Protein AF-A0A355GAD1-F1 (afdb_monomer_lite)

Structure (mmCIF, N/CA/C/O backbone):
data_AF-A0A355GAD1-F1
#
_entry.id   AF-A0A355GAD1-F1
#
loop_
_atom_site.group_PDB
_atom_site.id
_atom_site.type_symbol
_atom_site.label_atom_id
_atom_site.label_alt_id
_atom_site.label_comp_id
_atom_site.label_asym_id
_atom_site.label_entity_id
_atom_site.label_seq_id
_atom_site.pdbx_PDB_ins_code
_atom_site.Cartn_x
_atom_site.Cartn_y
_atom_site.Cartn_z
_atom_site.occupancy
_atom_site.B_iso_or_equiv
_atom_site.auth_seq_id
_atom_site.auth_comp_id
_atom_site.auth_asym_id
_atom_site.auth_atom_id
_atom_site.pdbx_PDB_model_num
ATOM 1 N N . MET A 1 1 ? -33.604 16.956 57.411 1.00 44.72 1 MET A N 1
ATOM 2 C CA . MET A 1 1 ? -32.843 17.230 56.175 1.00 44.72 1 MET A CA 1
ATOM 3 C C . MET A 1 1 ? -32.649 15.901 55.466 1.00 44.72 1 MET A C 1
ATOM 5 O O . MET A 1 1 ? -32.017 15.028 56.043 1.00 44.72 1 MET A O 1
ATOM 9 N N . LEU A 1 2 ? -33.277 15.701 54.307 1.00 51.72 2 LEU A N 1
ATOM 10 C CA . LEU A 1 2 ? -33.124 14.485 53.503 1.00 51.72 2 LEU A CA 1
ATOM 11 C C . LEU A 1 2 ? -32.006 14.741 52.489 1.00 51.72 2 LEU A C 1
ATOM 13 O O . LEU A 1 2 ? -32.125 15.642 51.665 1.00 51.72 2 LEU A O 1
ATOM 17 N N . LEU A 1 3 ? -30.910 13.992 52.594 1.00 48.28 3 LEU A N 1
ATOM 18 C CA . LEU A 1 3 ? -29.835 13.985 51.606 1.00 48.28 3 LEU A CA 1
ATOM 19 C C . LEU A 1 3 ? -30.277 13.104 50.434 1.00 48.28 3 LEU A C 1
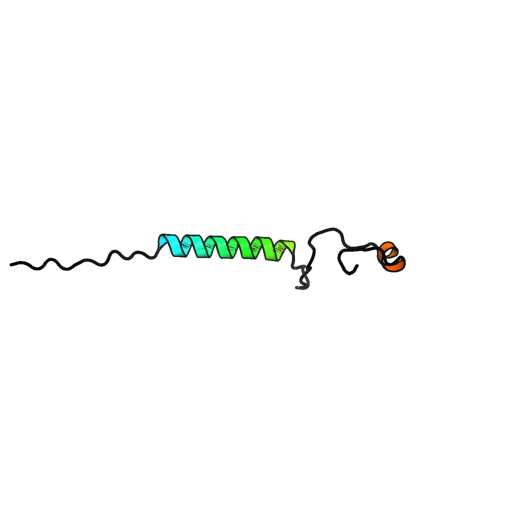ATOM 21 O O . LEU A 1 3 ? -30.362 11.886 50.568 1.00 48.28 3 LEU A O 1
ATOM 25 N N . THR A 1 4 ? -30.582 13.713 49.293 1.00 58.00 4 THR A N 1
ATOM 26 C CA . THR A 1 4 ? -30.701 12.998 48.018 1.00 58.00 4 THR A CA 1
ATOM 27 C C . THR A 1 4 ? -29.329 12.458 47.612 1.00 58.00 4 THR A C 1
ATOM 29 O O . THR A 1 4 ? -28.376 13.242 47.572 1.00 58.00 4 THR A O 1
ATOM 32 N N . PRO A 1 5 ? -29.190 11.160 47.291 1.00 62.56 5 PRO A N 1
ATOM 33 C CA . PRO A 1 5 ? -27.951 10.655 46.726 1.00 62.56 5 PRO A CA 1
ATOM 34 C C . PRO A 1 5 ? -27.781 11.208 45.308 1.00 62.56 5 PRO A C 1
ATOM 36 O O . PRO A 1 5 ? -28.707 11.184 44.495 1.00 62.56 5 PRO A O 1
ATOM 39 N N . LEU A 1 6 ? -26.583 11.717 45.027 1.00 58.62 6 LEU A N 1
ATOM 40 C CA . LEU A 1 6 ? -26.162 12.110 43.691 1.00 58.62 6 LEU A CA 1
ATOM 41 C C . LEU A 1 6 ? -26.046 10.829 42.856 1.00 58.62 6 LEU A C 1
ATOM 43 O O . LEU A 1 6 ? -25.119 10.043 43.038 1.00 58.62 6 LEU A O 1
ATOM 47 N N . SER A 1 7 ? -27.031 10.575 41.998 1.00 65.50 7 SER A N 1
ATOM 48 C CA . SER A 1 7 ? -26.967 9.456 41.062 1.00 65.50 7 SER A CA 1
ATOM 49 C C . SER A 1 7 ? -25.897 9.771 40.017 1.00 65.50 7 SER A C 1
ATOM 51 O O . SER A 1 7 ? -25.986 10.788 39.326 1.00 65.50 7 SER A O 1
ATOM 53 N N . ALA A 1 8 ? -24.858 8.938 39.941 1.00 59.53 8 ALA A N 1
ATOM 54 C CA . ALA A 1 8 ? -23.857 9.037 38.893 1.00 59.53 8 ALA A CA 1
ATOM 55 C C . ALA A 1 8 ? -24.530 8.689 37.560 1.00 59.53 8 ALA A C 1
ATOM 57 O O . ALA A 1 8 ? -24.889 7.537 37.320 1.00 59.53 8 ALA A O 1
ATOM 58 N N . VAL A 1 9 ? -24.717 9.691 36.701 1.00 59.41 9 VAL A N 1
ATOM 59 C CA . VAL A 1 9 ? -24.986 9.449 35.283 1.00 59.41 9 VAL A CA 1
ATOM 60 C C . VAL A 1 9 ? -23.795 8.660 34.753 1.00 59.41 9 VAL A C 1
ATOM 62 O O . VAL A 1 9 ? -22.675 9.168 34.732 1.00 59.41 9 VAL A O 1
ATOM 65 N N . SER A 1 10 ? -24.024 7.401 34.382 1.00 60.00 10 SER A N 1
ATOM 66 C CA . SER A 1 10 ? -23.034 6.634 33.635 1.00 60.00 10 SER A CA 1
ATOM 67 C C . SER A 1 10 ? -22.875 7.313 32.277 1.00 60.00 10 SER A C 1
ATOM 69 O O . SER A 1 10 ? -23.812 7.353 31.481 1.00 60.00 10 SER A O 1
ATOM 71 N N . ALA A 1 11 ? -21.729 7.956 32.077 1.00 58.19 11 ALA A N 1
ATOM 72 C CA . ALA A 1 11 ? -21.485 8.849 30.953 1.00 58.19 11 ALA A CA 1
ATOM 73 C C . ALA A 1 11 ? -20.846 8.155 29.733 1.00 58.19 11 ALA A C 1
ATOM 75 O O . ALA A 1 11 ? -20.472 8.855 28.800 1.00 58.19 11 ALA A O 1
ATOM 76 N N . ASP A 1 12 ? -20.713 6.822 29.709 1.00 59.38 12 ASP A N 1
ATOM 77 C CA . ASP A 1 12 ? -19.604 6.217 28.944 1.00 59.38 12 ASP A CA 1
ATOM 78 C C . ASP A 1 12 ? -19.955 5.205 27.836 1.00 59.38 12 ASP A C 1
ATOM 80 O O . ASP A 1 12 ? -19.071 4.776 27.099 1.00 59.38 12 ASP A O 1
ATOM 84 N N . GLU A 1 13 ? -21.221 4.835 27.638 1.00 58.59 13 GLU A N 1
ATOM 85 C CA . GLU A 1 13 ? -21.564 3.760 26.685 1.00 58.59 13 GLU A CA 1
ATOM 86 C C . GLU A 1 13 ? -21.610 4.188 25.195 1.00 58.59 13 GLU A C 1
ATOM 88 O O . GLU A 1 13 ? -20.944 3.557 24.371 1.00 58.59 13 GLU A O 1
ATOM 93 N N . PRO A 1 14 ? -22.319 5.262 24.784 1.00 60.75 14 PRO A N 1
ATOM 94 C CA . PRO A 1 14 ? -22.548 5.511 23.356 1.00 60.75 14 PRO A CA 1
ATOM 95 C C . PRO A 1 14 ? -21.331 6.096 22.618 1.00 60.75 14 PRO A C 1
ATOM 97 O O . PRO A 1 14 ? -21.132 5.820 21.436 1.00 60.75 14 PRO A O 1
ATOM 100 N N . VAL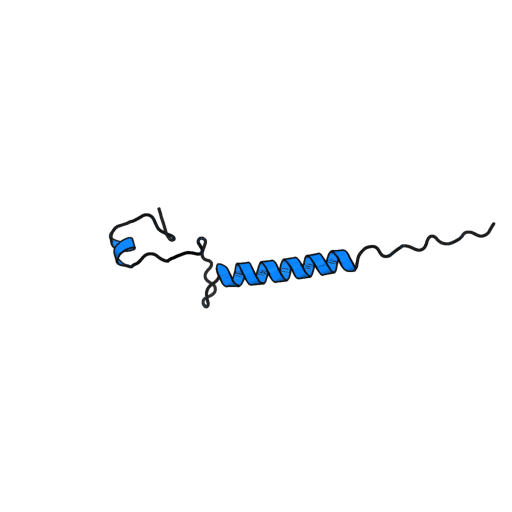 A 1 15 ? -20.504 6.901 23.296 1.00 64.50 15 VAL A N 1
ATOM 101 C CA . VAL A 1 15 ? -19.314 7.531 22.689 1.00 64.50 15 VAL A CA 1
ATOM 102 C C . VAL A 1 15 ? -18.217 6.492 22.443 1.00 64.50 15 VAL A C 1
ATOM 104 O O . VAL A 1 15 ? -17.594 6.484 21.382 1.00 64.50 15 VAL A O 1
ATOM 107 N N . THR A 1 16 ? -18.032 5.572 23.389 1.00 66.00 16 THR A N 1
ATOM 108 C CA . THR A 1 16 ? -17.039 4.494 23.310 1.00 66.00 16 THR A CA 1
ATOM 109 C C . THR A 1 16 ? -17.392 3.486 22.217 1.00 66.00 16 THR A C 1
ATOM 111 O O . THR A 1 16 ? -16.527 3.098 21.433 1.00 66.00 16 THR A O 1
ATOM 114 N N . GLN A 1 17 ? -18.672 3.119 22.089 1.00 65.44 17 GLN A N 1
ATOM 115 C CA . GLN A 1 17 ? -19.153 2.233 21.022 1.00 65.44 17 GLN A CA 1
ATOM 116 C C . GLN A 1 17 ? -18.957 2.834 19.624 1.00 65.44 17 GLN A C 1
ATOM 118 O O . GLN A 1 17 ? -18.495 2.141 18.716 1.00 65.44 17 GLN A O 1
ATOM 123 N N . LEU A 1 18 ? -19.250 4.128 19.446 1.00 73.88 18 LEU A N 1
ATOM 124 C CA . LEU A 1 18 ? -19.028 4.809 18.170 1.00 73.88 18 LEU A CA 1
ATOM 125 C C . LEU A 1 18 ? -17.537 4.833 17.804 1.00 73.88 18 LEU A C 1
ATOM 127 O O . LEU A 1 18 ? -17.181 4.548 16.661 1.00 73.88 18 LEU A O 1
ATOM 131 N N . ALA A 1 19 ? -16.661 5.108 18.773 1.00 76.50 19 ALA A N 1
ATOM 132 C CA . ALA A 1 19 ? -15.217 5.094 18.559 1.00 76.50 19 ALA A CA 1
ATOM 133 C C . ALA A 1 19 ? -14.703 3.702 18.154 1.00 76.50 19 ALA A C 1
ATOM 135 O O . ALA A 1 19 ? -13.946 3.600 17.190 1.00 76.50 19 ALA A O 1
ATOM 136 N N . LEU A 1 20 ? -15.150 2.633 18.823 1.00 80.31 20 LEU A N 1
ATOM 137 C CA . LEU A 1 20 ? -14.786 1.257 18.463 1.00 80.31 20 LEU A CA 1
ATOM 138 C C . LEU A 1 20 ? -15.239 0.906 17.041 1.00 80.31 20 LEU A C 1
ATOM 140 O O . LEU A 1 20 ? -14.433 0.417 16.252 1.00 80.31 20 LEU A O 1
ATOM 144 N N . SER A 1 21 ? -16.477 1.257 16.678 1.00 87.12 21 SER A N 1
ATOM 145 C CA . SER A 1 21 ? -16.986 1.021 15.321 1.00 87.12 21 SER A CA 1
ATOM 146 C C . SER A 1 21 ? -16.186 1.775 14.248 1.00 87.12 21 SER A C 1
ATOM 148 O O . SER A 1 21 ? -15.900 1.231 13.183 1.00 87.12 21 SER A O 1
ATOM 150 N N . GLY A 1 22 ? -15.747 3.004 14.546 1.00 93.75 22 GLY A N 1
ATOM 151 C CA . GLY A 1 22 ? -14.897 3.785 13.648 1.00 93.75 22 GLY A CA 1
ATOM 152 C C . GLY A 1 22 ? -13.493 3.197 13.499 1.00 93.75 22 GLY A C 1
ATOM 153 O O . GLY A 1 22 ? -12.940 3.203 12.401 1.00 93.75 22 GLY A O 1
ATOM 154 N N . VAL A 1 23 ? -12.926 2.650 14.579 1.00 94.75 23 VAL A N 1
ATOM 155 C CA . VAL A 1 23 ? -11.622 1.970 14.552 1.00 94.75 23 VAL A CA 1
ATOM 156 C C . VAL A 1 23 ? -11.689 0.690 13.726 1.00 94.75 23 VAL A C 1
ATOM 158 O O . VAL A 1 23 ? -10.812 0.462 12.898 1.00 94.75 23 VAL A O 1
ATOM 161 N N . GLU A 1 24 ? -12.729 -0.123 13.904 1.00 96.06 24 GLU A N 1
ATOM 162 C CA . GLU A 1 24 ? -12.929 -1.357 13.135 1.00 96.06 24 GLU A CA 1
ATOM 16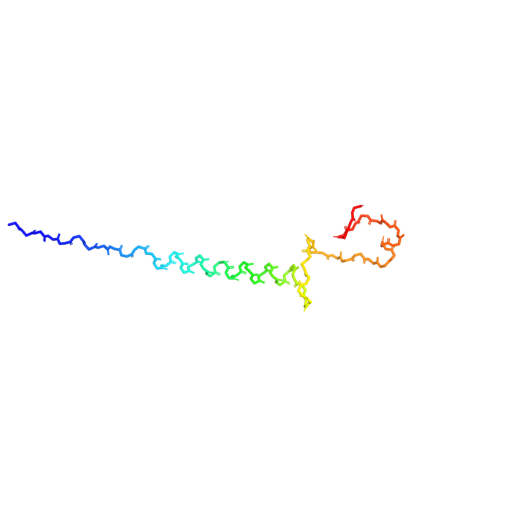3 C C . GLU A 1 24 ? -13.119 -1.068 11.644 1.00 96.06 24 GLU A C 1
ATOM 165 O O . GLU A 1 24 ? -12.507 -1.727 10.802 1.00 96.06 24 GLU A O 1
ATOM 170 N N . GLN A 1 25 ? -13.899 -0.035 11.310 1.00 96.06 25 GLN A N 1
ATOM 171 C CA . GLN A 1 25 ? -14.076 0.396 9.927 1.00 96.06 25 GLN A CA 1
ATOM 172 C C . GLN A 1 25 ? -12.762 0.898 9.319 1.00 96.06 25 GLN A C 1
ATOM 174 O O . GLN A 1 25 ? -12.387 0.476 8.226 1.00 96.06 25 GLN A O 1
ATOM 179 N N . ALA A 1 26 ? -12.034 1.765 10.029 1.00 95.94 26 ALA A N 1
ATOM 180 C CA . ALA A 1 26 ? -10.743 2.263 9.568 1.00 95.94 26 ALA A CA 1
ATOM 181 C C . ALA A 1 26 ? -9.731 1.123 9.388 1.00 95.94 26 ALA A C 1
ATOM 183 O O . ALA A 1 26 ? -8.999 1.100 8.401 1.00 95.94 26 ALA A O 1
ATOM 184 N N . HIS A 1 27 ? -9.716 0.155 10.307 1.00 95.44 27 HIS A N 1
ATOM 185 C CA . HIS A 1 27 ? -8.891 -1.039 10.195 1.00 95.44 27 HIS A CA 1
ATOM 186 C C . HIS A 1 27 ? -9.230 -1.835 8.933 1.00 95.44 27 HIS A C 1
ATOM 188 O O . HIS A 1 27 ? -8.325 -2.124 8.158 1.00 95.44 27 HIS A O 1
ATOM 194 N N . ALA A 1 28 ? -10.507 -2.147 8.698 1.00 96.31 28 ALA A N 1
ATOM 195 C CA . ALA A 1 28 ? -10.932 -2.933 7.542 1.00 96.31 28 ALA A CA 1
ATOM 196 C C . ALA A 1 28 ? -10.552 -2.265 6.208 1.00 96.31 28 ALA A C 1
ATOM 198 O O . ALA A 1 28 ? -10.003 -2.924 5.325 1.00 96.31 28 ALA A O 1
ATOM 199 N N . GLU A 1 29 ? -10.784 -0.955 6.082 1.00 96.00 29 GLU A N 1
ATOM 200 C CA . GLU A 1 29 ? -10.459 -0.185 4.874 1.00 96.00 29 GLU A CA 1
ATOM 201 C C . GLU A 1 29 ? -8.945 -0.095 4.633 1.00 96.00 29 GLU A C 1
ATOM 203 O O . GLU A 1 29 ? -8.466 -0.330 3.522 1.00 96.00 29 GLU A O 1
ATOM 208 N N . LEU A 1 30 ? -8.162 0.214 5.673 1.00 94.06 30 LEU A N 1
ATOM 209 C CA . LEU A 1 30 ? -6.704 0.299 5.554 1.00 94.06 30 LEU A CA 1
ATOM 210 C C . LEU A 1 30 ? -6.088 -1.069 5.261 1.00 94.06 30 LEU A C 1
ATOM 212 O O . LEU A 1 30 ? -5.212 -1.175 4.403 1.00 94.06 30 LEU A O 1
ATOM 216 N N . TRP A 1 31 ? -6.564 -2.114 5.936 1.00 94.94 31 TRP A N 1
ATOM 217 C CA . TRP A 1 31 ? -6.077 -3.472 5.739 1.00 94.94 31 TRP A CA 1
ATOM 218 C C . TRP A 1 31 ? -6.367 -3.962 4.323 1.00 94.94 31 TRP A C 1
ATOM 220 O O . TRP A 1 31 ? -5.457 -4.421 3.644 1.00 94.94 31 TRP A O 1
ATOM 230 N N . GLY A 1 32 ? -7.600 -3.789 3.837 1.00 93.56 32 GLY A N 1
ATOM 231 C CA . GLY A 1 32 ? -7.973 -4.184 2.477 1.00 93.56 32 GLY A CA 1
ATOM 232 C C . GLY A 1 32 ? -7.240 -3.405 1.382 1.00 93.56 32 GLY A C 1
ATOM 233 O O . GLY A 1 32 ? -7.082 -3.913 0.274 1.00 93.56 32 GLY A O 1
ATOM 234 N N . ARG A 1 33 ? -6.781 -2.183 1.676 1.00 92.50 33 ARG A N 1
ATOM 235 C CA . ARG A 1 33 ? -6.091 -1.327 0.705 1.00 92.50 33 ARG A CA 1
ATOM 236 C C . ARG A 1 33 ? -4.581 -1.550 0.640 1.00 92.50 33 ARG A C 1
ATOM 238 O O . ARG A 1 33 ? -4.012 -1.423 -0.440 1.00 92.50 33 ARG A O 1
ATOM 245 N N . PHE A 1 34 ? -3.937 -1.807 1.774 1.00 92.38 34 PHE A N 1
ATOM 246 C CA . PHE A 1 34 ? -2.474 -1.820 1.876 1.00 92.38 34 PHE A CA 1
ATOM 247 C C . PHE A 1 34 ? -1.891 -3.188 2.225 1.00 92.38 34 PHE A C 1
ATOM 249 O O . PHE A 1 34 ? -0.676 -3.340 2.167 1.00 92.38 34 PHE A O 1
ATOM 256 N N . VAL A 1 35 ? -2.710 -4.179 2.583 1.00 92.62 35 VAL A N 1
ATOM 257 C CA . VAL A 1 35 ? -2.238 -5.530 2.902 1.00 92.62 35 VAL A CA 1
ATOM 258 C C . VAL A 1 35 ? -2.780 -6.517 1.878 1.00 92.62 35 VAL A C 1
ATOM 260 O O . VAL A 1 35 ? -3.990 -6.634 1.693 1.00 92.62 35 VAL A O 1
ATOM 263 N N . ASP A 1 36 ? -1.885 -7.234 1.201 1.00 90.69 36 ASP A N 1
ATOM 264 C CA . ASP A 1 36 ? -2.287 -8.237 0.213 1.00 90.69 36 ASP A CA 1
ATOM 265 C C . ASP A 1 36 ? -2.628 -9.604 0.836 1.00 90.69 36 ASP A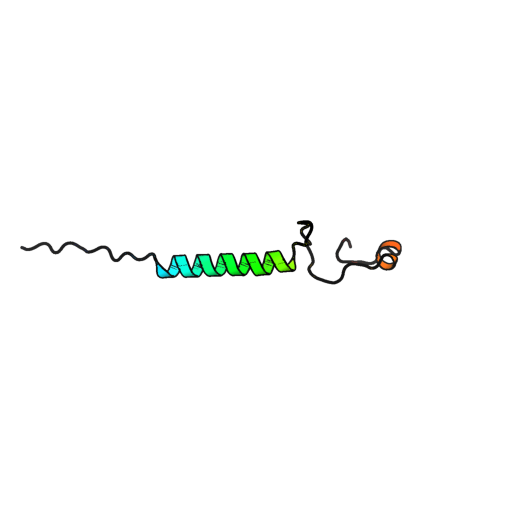 C 1
ATOM 267 O O . ASP A 1 36 ? -2.545 -9.822 2.048 1.00 90.69 36 ASP A O 1
ATOM 271 N N . SER A 1 37 ? -3.009 -10.568 -0.010 1.00 92.31 37 SER A N 1
ATOM 272 C CA . SER A 1 37 ? -3.377 -11.927 0.414 1.00 92.31 37 SER A CA 1
ATOM 273 C C . SER A 1 37 ? -2.245 -12.713 1.083 1.00 92.31 37 SER A C 1
ATOM 275 O O . SER A 1 37 ? -2.509 -13.751 1.689 1.00 92.31 37 SER A O 1
ATOM 277 N N . TYR A 1 38 ? -0.997 -12.261 0.957 1.00 93.06 38 TYR A N 1
ATOM 278 C CA . TYR A 1 38 ? 0.172 -12.864 1.593 1.00 93.06 38 TYR A CA 1
ATOM 279 C C . TYR A 1 38 ? 0.543 -12.172 2.911 1.00 93.06 38 TYR A C 1
ATOM 281 O O . TYR A 1 38 ? 1.487 -12.600 3.575 1.00 93.06 38 TYR A O 1
ATOM 289 N N . GLY A 1 39 ? -0.195 -11.133 3.312 1.00 91.19 39 GLY A N 1
ATOM 290 C CA . GLY A 1 39 ? 0.106 -10.347 4.504 1.00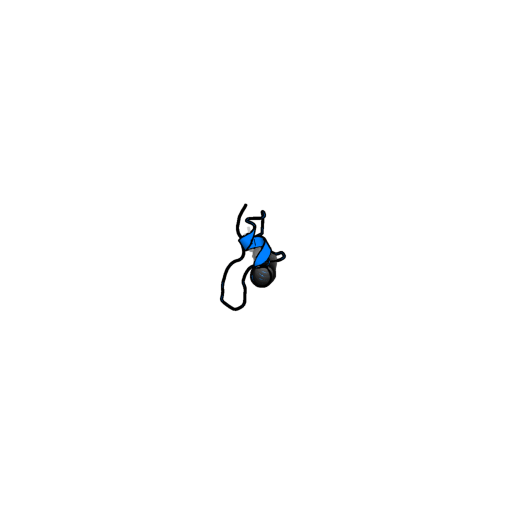 91.19 39 GLY A CA 1
ATOM 291 C C . GLY A 1 39 ? 1.244 -9.348 4.298 1.00 91.19 39 GLY A C 1
ATOM 292 O O . GLY A 1 39 ? 1.810 -8.873 5.284 1.00 91.19 39 GLY A O 1
ATOM 293 N N . ILE A 1 40 ? 1.606 -9.036 3.048 1.00 88.31 40 ILE A N 1
ATOM 294 C CA . ILE A 1 40 ? 2.624 -8.028 2.753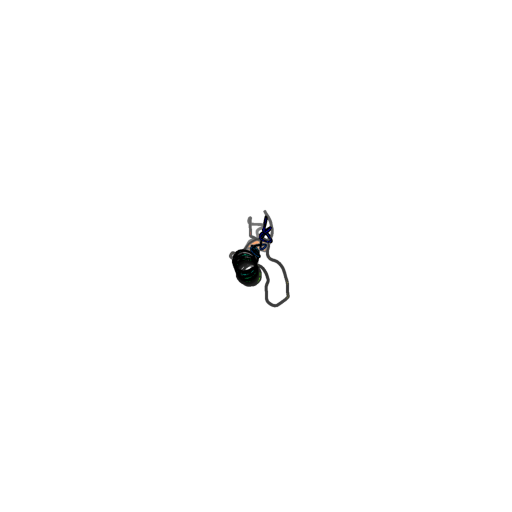 1.00 88.31 40 ILE A CA 1
ATOM 295 C C . ILE A 1 40 ? 1.989 -6.644 2.808 1.00 88.31 40 ILE A C 1
ATOM 297 O O . ILE A 1 40 ? 0.937 -6.408 2.213 1.00 88.31 40 ILE A O 1
ATOM 301 N N . ILE A 1 41 ? 2.649 -5.738 3.528 1.00 90.44 41 ILE A N 1
ATOM 302 C CA . ILE A 1 41 ? 2.246 -4.340 3.650 1.00 90.44 41 ILE A CA 1
ATOM 303 C C . ILE A 1 41 ? 2.884 -3.547 2.509 1.00 90.44 41 ILE A C 1
ATOM 305 O O . ILE A 1 41 ? 4.108 -3.507 2.387 1.00 90.44 41 ILE A O 1
ATOM 309 N N . HIS A 1 42 ? 2.047 -2.894 1.715 1.00 86.25 42 HIS A N 1
ATOM 310 C CA . HIS A 1 42 ? 2.426 -1.941 0.679 1.00 86.25 42 HIS A CA 1
ATOM 311 C C . HIS A 1 42 ? 2.426 -0.538 1.293 1.00 86.25 42 HIS A C 1
ATOM 313 O O . HIS A 1 42 ? 1.456 -0.136 1.931 1.00 86.25 42 HIS A O 1
ATOM 319 N N . ASP A 1 43 ? 3.506 0.220 1.126 1.00 85.44 43 ASP A N 1
ATOM 320 C CA . ASP A 1 43 ? 3.598 1.621 1.565 1.00 85.44 43 ASP A CA 1
ATOM 321 C C . ASP A 1 43 ? 2.944 2.595 0.567 1.00 85.44 43 ASP A C 1
ATOM 323 O O . ASP A 1 43 ? 2.613 3.732 0.914 1.00 85.44 43 ASP A O 1
ATOM 327 N N . PHE A 1 44 ? 2.680 2.125 -0.654 1.00 83.75 44 PHE A N 1
ATOM 328 C CA . PHE A 1 44 ? 1.971 2.835 -1.709 1.00 83.75 44 PHE A CA 1
ATOM 329 C C . PHE A 1 44 ? 0.838 1.978 -2.295 1.00 83.75 44 PHE A C 1
ATOM 331 O O . PHE A 1 44 ? 1.057 0.869 -2.771 1.00 83.75 44 PHE A O 1
ATOM 338 N N . ALA A 1 45 ? -0.387 2.514 -2.304 1.00 79.56 45 ALA A N 1
ATOM 339 C CA . ALA A 1 45 ? -1.566 1.858 -2.881 1.00 79.56 45 ALA A CA 1
ATOM 340 C C . ALA A 1 45 ? -1.859 2.387 -4.294 1.00 79.56 45 ALA A C 1
ATOM 342 O O . ALA A 1 45 ? -2.798 3.167 -4.490 1.00 79.56 45 ALA A O 1
ATOM 343 N N . GLY A 1 46 ? -1.036 1.977 -5.258 1.00 81.38 46 GLY A N 1
ATOM 344 C CA . GLY A 1 46 ? -1.197 2.270 -6.682 1.00 81.38 46 GLY A CA 1
ATOM 345 C C . GLY A 1 46 ? -0.580 1.176 -7.552 1.00 81.38 46 GLY A C 1
ATOM 346 O O . GLY A 1 46 ? -0.339 0.067 -7.077 1.00 81.38 46 GLY A O 1
ATOM 347 N N . ASP A 1 47 ? -0.342 1.475 -8.827 1.00 82.81 47 ASP A N 1
ATOM 348 C CA . ASP A 1 47 ? 0.172 0.476 -9.764 1.00 82.81 47 ASP A CA 1
ATOM 349 C C . ASP A 1 47 ? 1.604 0.051 -9.409 1.00 82.81 47 ASP A C 1
ATOM 351 O O . ASP A 1 47 ? 2.487 0.881 -9.166 1.00 82.81 47 ASP A O 1
ATOM 355 N N . LEU A 1 48 ? 1.840 -1.262 -9.415 1.00 83.62 48 LEU A N 1
ATOM 356 C CA . LEU A 1 48 ? 3.181 -1.826 -9.296 1.00 83.62 48 LEU A CA 1
ATOM 357 C C . LEU A 1 48 ? 3.967 -1.587 -10.597 1.00 83.62 48 LEU A C 1
ATOM 359 O O . LEU A 1 48 ? 3.378 -1.630 -11.682 1.00 83.62 48 LEU A O 1
ATOM 363 N N . PRO A 1 49 ? 5.295 -1.370 -10.525 1.00 87.81 49 PRO A N 1
ATOM 364 C CA . PRO A 1 49 ? 6.111 -1.220 -11.723 1.00 87.81 49 PRO A CA 1
ATOM 365 C C . PRO A 1 49 ? 6.039 -2.473 -12.597 1.00 87.81 49 PRO A C 1
ATOM 367 O O . PRO A 1 49 ? 6.026 -3.605 -12.105 1.00 87.81 49 PRO A O 1
ATOM 370 N N . THR A 1 50 ? 6.061 -2.282 -13.915 1.00 89.69 50 THR A N 1
ATOM 371 C CA . THR A 1 50 ? 6.267 -3.410 -14.825 1.00 89.69 50 THR A CA 1
ATOM 372 C C . THR A 1 50 ? 7.711 -3.920 -14.709 1.00 89.69 50 THR A C 1
ATOM 374 O O . THR A 1 50 ? 8.607 -3.171 -14.307 1.00 89.69 50 THR A O 1
ATOM 377 N N . PRO A 1 51 ? 8.003 -5.165 -15.130 1.00 91.94 51 PRO A N 1
ATOM 378 C CA . PRO A 1 51 ? 9.382 -5.656 -15.184 1.00 91.94 51 PRO A CA 1
ATOM 379 C C . PRO A 1 51 ? 10.332 -4.749 -15.985 1.00 91.94 51 PRO A C 1
ATOM 381 O O . PRO A 1 51 ? 11.511 -4.638 -15.653 1.00 91.94 51 PRO A O 1
ATOM 384 N N . GLU A 1 52 ? 9.822 -4.072 -17.018 1.00 92.75 52 GLU A N 1
ATOM 385 C CA . GLU A 1 52 ? 10.599 -3.127 -17.823 1.00 92.75 52 GLU A CA 1
ATOM 386 C C . GLU A 1 52 ? 10.886 -1.820 -17.070 1.00 92.75 52 GLU A C 1
ATOM 388 O O . GLU A 1 52 ? 11.992 -1.289 -17.171 1.00 92.75 52 GLU A O 1
ATOM 393 N N . ASP A 1 53 ? 9.939 -1.318 -16.272 1.00 91.25 53 ASP A N 1
ATOM 394 C CA . ASP A 1 53 ? 10.164 -0.145 -15.417 1.00 91.25 53 ASP A CA 1
ATOM 395 C C . ASP A 1 53 ? 11.259 -0.420 -14.381 1.00 91.25 53 ASP A C 1
ATOM 397 O O . ASP A 1 53 ? 12.146 0.416 -14.191 1.00 91.25 53 ASP A O 1
ATOM 401 N N . CYS A 1 54 ? 11.258 -1.626 -13.797 1.00 89.50 54 CYS A N 1
ATOM 402 C CA . CYS A 1 54 ? 12.323 -2.095 -12.913 1.00 89.50 54 CYS A CA 1
ATOM 403 C C . CYS A 1 54 ? 13.671 -2.170 -13.641 1.00 89.50 54 CYS A C 1
ATOM 405 O O . CYS A 1 54 ? 14.681 -1.699 -13.123 1.00 89.50 54 CYS A O 1
ATOM 407 N N . ARG A 1 55 ? 13.700 -2.726 -14.862 1.00 89.81 55 ARG A N 1
ATOM 408 C CA . ARG A 1 55 ? 14.928 -2.838 -15.670 1.00 89.81 55 ARG A CA 1
ATOM 409 C C . ARG A 1 55 ? 15.532 -1.469 -16.002 1.00 89.81 55 ARG A C 1
ATOM 411 O O . ARG A 1 55 ? 16.751 -1.349 -16.099 1.00 89.81 55 ARG A O 1
ATOM 418 N N . LEU A 1 56 ? 14.688 -0.459 -16.208 1.00 92.56 56 LEU A N 1
ATOM 419 C CA . LEU A 1 56 ? 15.088 0.907 -16.550 1.00 92.56 56 LEU A CA 1
ATOM 420 C C . LEU A 1 56 ? 15.392 1.789 -15.331 1.00 92.56 56 LEU A C 1
ATOM 422 O O . LEU A 1 56 ? 15.887 2.898 -15.520 1.00 92.56 56 LEU A O 1
ATOM 426 N N . GLY A 1 57 ? 15.098 1.329 -14.112 1.00 88.25 57 GLY A N 1
ATOM 427 C CA . GLY A 1 57 ? 15.294 2.117 -12.894 1.00 88.25 57 GLY A CA 1
ATOM 428 C C . GLY A 1 57 ? 14.434 3.382 -12.863 1.00 88.25 57 GLY A C 1
ATOM 429 O O . GLY A 1 57 ? 14.906 4.437 -12.451 1.00 88.25 57 GLY A O 1
ATOM 430 N N . LYS A 1 58 ? 13.195 3.313 -13.364 1.00 85.69 58 LYS A N 1
ATOM 431 C CA . LYS A 1 58 ? 12.272 4.454 -13.290 1.00 85.69 58 LYS A CA 1
ATOM 432 C C . LYS A 1 58 ? 11.790 4.647 -11.849 1.00 85.69 58 LYS A C 1
ATOM 434 O O . LYS A 1 58 ? 11.523 3.633 -11.201 1.00 85.69 58 LYS A O 1
ATOM 439 N N . PRO A 1 59 ? 11.561 5.891 -11.391 1.00 84.81 59 PRO A N 1
ATOM 440 C CA . PRO A 1 59 ? 10.884 6.136 -10.121 1.00 84.81 59 PRO A CA 1
ATOM 441 C C . PRO A 1 59 ? 9.544 5.394 -10.079 1.00 84.81 59 PRO A C 1
ATOM 443 O O . PRO A 1 59 ? 8.744 5.507 -11.013 1.00 84.81 59 PRO A O 1
ATOM 446 N N . ASN A 1 60 ? 9.316 4.601 -9.034 1.00 78.25 60 ASN A N 1
ATOM 447 C CA . ASN A 1 60 ? 8.136 3.752 -8.910 1.00 78.25 60 ASN A CA 1
ATOM 448 C C . ASN A 1 60 ? 7.754 3.479 -7.444 1.00 78.25 60 ASN A C 1
ATOM 450 O O . ASN A 1 60 ? 8.417 3.928 -6.513 1.00 78.25 60 ASN A O 1
ATOM 454 N N . ALA A 1 61 ? 6.671 2.721 -7.257 1.00 75.75 61 ALA A N 1
ATOM 455 C CA . ALA A 1 61 ? 6.109 2.363 -5.955 1.00 75.75 61 ALA A CA 1
ATOM 456 C C . ALA A 1 61 ? 7.072 1.614 -5.011 1.00 75.75 61 ALA A C 1
ATOM 458 O O . ALA A 1 61 ? 6.838 1.596 -3.814 1.00 75.75 61 ALA A O 1
ATOM 459 N N . ILE A 1 62 ? 8.131 0.992 -5.533 1.00 74.25 62 ILE A N 1
ATOM 460 C CA . ILE A 1 62 ? 9.090 0.165 -4.782 1.00 74.25 62 ILE A CA 1
ATOM 461 C C . ILE A 1 62 ? 10.425 0.915 -4.571 1.00 74.25 62 ILE A C 1
ATOM 463 O O . ILE A 1 62 ? 11.259 0.495 -3.769 1.00 74.25 62 ILE A O 1
ATOM 467 N N . GLY A 1 63 ? 10.660 2.036 -5.265 1.00 66.38 63 GLY A N 1
ATOM 468 C CA . GLY A 1 63 ? 11.901 2.804 -5.140 1.00 66.38 63 GLY A CA 1
ATOM 469 C C . GLY A 1 63 ? 11.984 4.023 -6.062 1.00 66.38 63 GLY A C 1
ATOM 470 O O . GLY A 1 63 ? 11.418 4.026 -7.157 1.00 66.38 63 GLY A O 1
ATOM 471 N N . TRP A 1 64 ? 12.697 5.052 -5.593 1.00 58.31 64 TRP A N 1
ATOM 472 C CA . TRP A 1 64 ? 12.980 6.303 -6.309 1.00 58.31 64 TRP A CA 1
ATOM 473 C C . TRP A 1 64 ? 14.216 6.201 -7.199 1.00 58.31 64 TRP A C 1
ATOM 475 O O . TRP A 1 64 ? 15.237 5.657 -6.719 1.00 58.31 64 TRP A O 1
#

Sequence (64 aa):
MLLTPLSAVSADEPVTQLALSGVEQAHAELWGRFVDSYGIIHDFAGDLPTPEDCRLGKPNAIGW

Secondary structure (DSSP, 8-state):
------------HHHHHHHHHHHHHHHHHHHHHHB-TT-PBPSS-SPPPPHHHHHHT--BTTB-

Radius of gyration: 24.83 Å; chains: 1; bounding box: 48×30×74 Å

Foldseek 3Di:
DDDDDDDDDPPDPPVVVVVVVVVVVVCVVQCVQQQDPVRDGQPDRDDADDPVCVVVVPAGSVHD

pLDDT: mean 79.83, std 14.71, range [44.72, 96.31]